Protein AF-A0A2S2QJT1-F1 (afdb_monomer_lite)

Sequence (109 aa):
MLERIIKNRCSIINVIAARTITSTQIAQKLEISEQQWLEIEILDTLLKPFKVITTLLCGEKHSPTSMVGPLLKIILGNYLKLQDCDDQSITHFEQLFLILKNVINLSEI

Structure (mmCIF, N/CA/C/O backbone):
data_AF-A0A2S2QJT1-F1
#
_entry.id   AF-A0A2S2QJT1-F1
#
loop_
_atom_site.group_PDB
_atom_site.id
_atom_site.type_symbol
_atom_site.label_atom_id
_atom_site.label_alt_id
_atom_site.label_comp_id
_atom_site.label_asym_id
_atom_site.label_entity_id
_atom_site.label_seq_id
_atom_site.pdbx_PDB_ins_code
_atom_site.Cartn_x
_atom_site.Cartn_y
_atom_site.Cartn_z
_atom_site.occupancy
_atom_site.B_iso_or_equiv
_atom_site.auth_seq_id
_atom_site.auth_comp_id
_atom_site.auth_asym_id
_atom_site.auth_atom_id
_atom_site.pdbx_PDB_model_num
ATOM 1 N N . MET A 1 1 ? 3.634 0.927 4.975 1.00 87.75 1 MET A N 1
ATOM 2 C CA . MET A 1 1 ? 4.530 0.402 3.916 1.00 87.75 1 MET A CA 1
ATOM 3 C C . MET A 1 1 ? 4.063 0.876 2.548 1.00 87.75 1 MET A C 1
ATOM 5 O O . MET A 1 1 ? 4.866 1.489 1.861 1.00 87.75 1 MET A O 1
ATOM 9 N N . LEU A 1 2 ? 2.782 0.688 2.206 1.00 91.12 2 LEU A N 1
ATOM 10 C CA . LEU A 1 2 ? 2.161 1.184 0.966 1.00 91.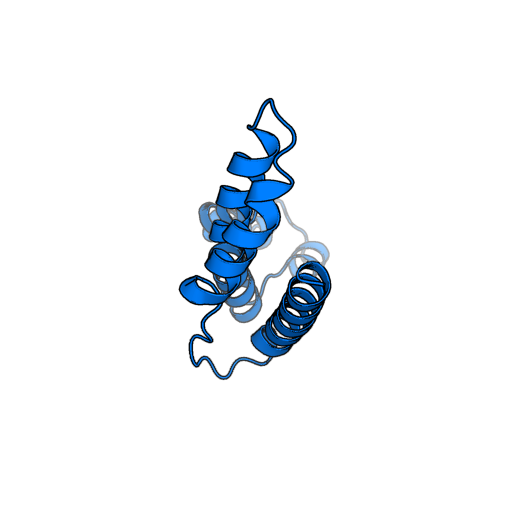12 2 LEU A CA 1
ATOM 11 C C . LEU A 1 2 ? 2.372 2.692 0.753 1.00 91.12 2 LEU A C 1
ATOM 13 O O . LEU A 1 2 ? 2.928 3.066 -0.272 1.00 91.12 2 LEU A O 1
ATOM 17 N N . GLU A 1 3 ? 2.130 3.524 1.776 1.00 92.50 3 GLU A N 1
ATOM 18 C CA . GLU A 1 3 ? 2.487 4.960 1.774 1.00 92.50 3 GLU A CA 1
ATOM 19 C C . GLU A 1 3 ? 3.916 5.242 1.250 1.00 92.50 3 GLU A C 1
ATOM 21 O O . GLU A 1 3 ? 4.146 6.192 0.504 1.00 92.50 3 GLU A O 1
ATOM 26 N N . ARG A 1 4 ? 4.906 4.410 1.620 1.00 94.69 4 ARG A N 1
ATOM 27 C CA . ARG A 1 4 ? 6.298 4.563 1.160 1.00 94.69 4 ARG A CA 1
ATOM 28 C C . ARG A 1 4 ? 6.489 4.095 -0.278 1.00 94.69 4 ARG A C 1
ATOM 30 O O . ARG A 1 4 ? 7.320 4.677 -0.967 1.00 94.69 4 ARG A O 1
ATOM 37 N N . ILE A 1 5 ? 5.775 3.060 -0.707 1.00 94.19 5 ILE A N 1
ATOM 38 C CA . ILE A 1 5 ? 5.815 2.562 -2.086 1.00 94.19 5 ILE A CA 1
ATOM 39 C C . ILE A 1 5 ? 5.250 3.635 -3.023 1.00 94.19 5 ILE A C 1
ATOM 41 O O . ILE A 1 5 ? 5.938 4.035 -3.957 1.00 94.19 5 ILE A O 1
ATOM 45 N N . ILE A 1 6 ? 4.085 4.200 -2.691 1.00 94.38 6 ILE A N 1
ATOM 46 C CA . ILE A 1 6 ? 3.452 5.302 -3.434 1.00 94.38 6 ILE A CA 1
ATOM 47 C C . ILE A 1 6 ? 4.384 6.520 -3.482 1.00 94.38 6 ILE A C 1
ATOM 49 O O . ILE A 1 6 ? 4.699 7.028 -4.557 1.00 94.38 6 ILE A O 1
ATOM 53 N N . LYS A 1 7 ? 4.921 6.945 -2.327 1.00 96.38 7 LYS A N 1
ATOM 54 C CA . LYS A 1 7 ? 5.840 8.095 -2.244 1.00 96.38 7 LYS A CA 1
ATOM 55 C C . LYS A 1 7 ? 7.093 7.937 -3.114 1.00 96.38 7 LYS A C 1
ATOM 57 O O . LYS A 1 7 ? 7.638 8.934 -3.577 1.00 96.38 7 LYS A O 1
ATOM 62 N N . ASN A 1 8 ? 7.569 6.709 -3.310 1.00 96.44 8 ASN A N 1
ATOM 63 C CA . ASN A 1 8 ? 8.776 6.419 -4.084 1.00 96.44 8 ASN A CA 1
ATOM 64 C C . ASN A 1 8 ? 8.477 5.871 -5.486 1.00 96.44 8 ASN A C 1
ATOM 66 O O . ASN A 1 8 ? 9.398 5.356 -6.118 1.00 96.44 8 ASN A O 1
ATOM 70 N N . ARG A 1 9 ? 7.242 5.991 -5.995 1.00 94.88 9 ARG A N 1
ATOM 71 C CA . ARG A 1 9 ? 6.823 5.437 -7.295 1.00 94.88 9 ARG A CA 1
ATOM 72 C C . ARG A 1 9 ? 7.804 5.755 -8.425 1.00 94.88 9 ARG A C 1
ATOM 74 O O . ARG A 1 9 ? 8.318 4.838 -9.059 1.00 94.88 9 ARG A O 1
ATOM 81 N N . CYS A 1 10 ? 8.152 7.029 -8.618 1.00 94.44 10 CYS A N 1
ATOM 82 C CA . CYS A 1 10 ? 9.102 7.438 -9.659 1.00 94.44 10 CYS A CA 1
ATOM 83 C C . CYS A 1 10 ? 10.493 6.824 -9.457 1.00 94.44 10 CYS A C 1
ATOM 85 O O . CYS A 1 10 ? 11.107 6.347 -10.406 1.00 94.44 10 CYS A O 1
ATOM 87 N N . SER A 1 11 ? 10.988 6.798 -8.218 1.00 95.00 11 SER A N 1
ATOM 88 C CA . SER A 1 11 ? 12.287 6.201 -7.893 1.00 95.00 11 SER A CA 1
ATOM 89 C C . SER A 1 11 ? 12.307 4.699 -8.180 1.00 95.00 11 SER A C 1
ATOM 91 O O . SER A 1 11 ? 13.287 4.194 -8.720 1.00 95.00 11 SER A O 1
ATOM 93 N N . ILE A 1 12 ? 11.218 3.993 -7.863 1.00 94.38 12 ILE A N 1
ATOM 94 C CA . ILE A 1 12 ? 11.057 2.559 -8.130 1.00 94.38 12 ILE A CA 1
ATOM 95 C C . ILE A 1 12 ? 11.062 2.303 -9.641 1.00 94.38 12 ILE A C 1
ATOM 97 O O . ILE A 1 12 ? 11.855 1.489 -10.111 1.00 94.38 12 ILE A O 1
ATOM 101 N N . ILE A 1 13 ? 10.256 3.045 -10.406 1.00 94.31 13 ILE A N 1
ATOM 102 C CA . ILE A 1 13 ? 10.196 2.932 -11.873 1.00 94.31 13 ILE A CA 1
ATOM 103 C C . ILE A 1 13 ? 11.575 3.201 -12.493 1.00 94.31 13 ILE A C 1
ATOM 105 O O . ILE A 1 13 ? 12.039 2.427 -13.329 1.00 94.31 13 ILE A O 1
ATOM 109 N N . ASN A 1 14 ? 12.270 4.245 -12.036 1.00 94.12 14 ASN A N 1
ATOM 110 C CA . ASN A 1 14 ? 13.595 4.602 -12.542 1.00 94.12 14 ASN A CA 1
ATOM 111 C C . ASN A 1 14 ? 14.637 3.509 -12.277 1.00 94.12 14 ASN A C 1
ATOM 113 O O . ASN A 1 14 ? 15.431 3.198 -13.162 1.00 94.12 14 ASN A O 1
ATOM 117 N N . VAL A 1 15 ? 14.632 2.900 -11.087 1.00 94.38 15 VAL A N 1
ATOM 118 C CA . VAL A 1 15 ? 15.550 1.795 -10.761 1.00 94.38 15 VAL A CA 1
ATOM 119 C C . VAL A 1 15 ? 15.234 0.554 -11.596 1.00 94.38 15 VAL A C 1
ATOM 121 O O . VAL A 1 15 ? 16.158 -0.088 -12.094 1.00 94.38 15 VAL A O 1
ATOM 124 N N . ILE A 1 16 ? 13.954 0.235 -11.805 1.00 93.94 16 ILE A N 1
ATOM 125 C CA . ILE A 1 16 ? 13.529 -0.898 -12.644 1.00 93.94 16 ILE A CA 1
ATOM 126 C C . ILE A 1 16 ? 13.940 -0.683 -14.111 1.00 93.94 16 ILE A C 1
ATOM 128 O O . ILE A 1 16 ? 14.395 -1.620 -14.773 1.00 93.94 16 ILE A O 1
ATOM 132 N N . ALA A 1 17 ? 13.837 0.551 -14.610 1.00 91.88 17 ALA A N 1
ATOM 133 C CA . ALA A 1 17 ? 14.223 0.917 -15.971 1.00 91.88 17 ALA A CA 1
ATOM 134 C C . ALA A 1 17 ? 15.750 0.999 -16.175 1.00 91.88 17 ALA A C 1
ATOM 136 O O . ALA A 1 17 ? 16.241 0.797 -17.290 1.00 91.88 17 ALA A O 1
ATOM 137 N N . ALA A 1 18 ? 16.517 1.278 -15.117 1.00 93.62 18 ALA A N 1
ATOM 138 C CA . ALA A 1 18 ? 17.965 1.448 -15.185 1.00 93.62 18 ALA A CA 1
ATOM 139 C C . ALA A 1 18 ? 18.690 0.122 -15.474 1.00 93.62 18 ALA A C 1
ATOM 141 O O . ALA A 1 18 ? 18.956 -0.675 -14.576 1.00 93.62 18 ALA A O 1
ATOM 142 N N . ARG A 1 19 ? 19.100 -0.085 -16.733 1.00 90.81 19 ARG A N 1
ATOM 143 C CA . ARG A 1 19 ? 19.807 -1.303 -17.185 1.00 90.81 19 ARG A CA 1
ATOM 144 C C . ARG A 1 19 ? 21.199 -1.506 -16.587 1.00 90.81 19 ARG A C 1
ATOM 146 O O . ARG A 1 19 ? 21.728 -2.609 -16.653 1.00 90.81 19 ARG A O 1
ATOM 153 N N . THR A 1 20 ? 21.780 -0.471 -15.989 1.00 91.38 20 THR A N 1
ATOM 154 C CA . THR A 1 20 ? 23.049 -0.553 -15.252 1.00 91.38 20 THR A CA 1
ATOM 155 C C . THR A 1 20 ? 22.899 -1.219 -13.883 1.00 91.38 20 THR A C 1
ATOM 157 O O . THR A 1 20 ? 23.890 -1.680 -13.327 1.00 91.38 20 THR A O 1
ATOM 160 N N . ILE A 1 21 ? 21.676 -1.267 -13.342 1.00 88.44 21 ILE A N 1
ATOM 161 C CA . ILE A 1 21 ? 21.369 -1.754 -11.989 1.00 88.44 21 ILE A CA 1
ATOM 162 C C . ILE A 1 21 ? 20.427 -2.965 -12.055 1.00 88.44 21 ILE A C 1
ATOM 164 O O . ILE A 1 21 ? 20.611 -3.936 -11.323 1.00 88.44 21 ILE A O 1
ATOM 168 N N . THR A 1 22 ? 19.451 -2.938 -12.965 1.00 92.00 22 THR A N 1
ATOM 169 C CA . THR A 1 22 ? 18.387 -3.940 -13.072 1.00 92.00 22 THR A CA 1
ATOM 170 C C . THR A 1 22 ? 18.440 -4.642 -14.427 1.00 92.00 22 THR A C 1
ATOM 172 O O . THR A 1 22 ? 18.218 -4.040 -15.483 1.00 92.00 22 THR A O 1
ATOM 175 N N . SER A 1 23 ? 18.706 -5.952 -14.407 1.00 93.81 23 SER A N 1
ATOM 176 C CA . SER A 1 23 ? 18.689 -6.775 -15.620 1.00 93.81 23 SER A CA 1
ATOM 177 C C . SER A 1 23 ? 17.277 -6.869 -16.205 1.00 93.81 23 SER A C 1
ATOM 179 O O . SER A 1 23 ? 16.282 -6.745 -15.493 1.00 93.81 23 SER A O 1
ATOM 181 N N . THR A 1 24 ? 17.164 -7.138 -17.506 1.00 91.31 24 THR A N 1
ATOM 182 C CA . THR A 1 24 ? 15.861 -7.240 -18.186 1.00 91.31 24 THR A CA 1
ATOM 183 C C . THR A 1 24 ? 14.943 -8.288 -17.561 1.00 91.31 24 THR A C 1
ATOM 185 O O . THR A 1 24 ? 13.759 -8.026 -17.376 1.00 91.31 24 THR A O 1
ATOM 188 N N . GLN A 1 25 ? 15.497 -9.434 -17.161 1.00 92.62 25 GLN A N 1
ATOM 189 C CA . GLN A 1 25 ? 14.744 -10.506 -16.504 1.00 92.62 25 GLN A CA 1
ATOM 190 C C . GLN A 1 25 ? 14.207 -10.085 -15.130 1.00 92.62 25 GLN A C 1
ATOM 192 O O . GLN A 1 25 ? 13.108 -10.479 -14.751 1.00 92.62 25 GLN A O 1
ATOM 197 N N . ILE A 1 26 ? 14.979 -9.300 -14.371 1.00 91.81 26 ILE A N 1
ATOM 198 C CA . ILE A 1 26 ? 14.555 -8.795 -13.060 1.00 91.81 26 ILE A CA 1
ATOM 199 C C . ILE A 1 26 ? 13.521 -7.683 -13.240 1.00 91.81 26 ILE A C 1
ATOM 201 O O . ILE A 1 26 ? 12.510 -7.684 -12.547 1.00 91.81 26 ILE A O 1
ATOM 205 N N . ALA A 1 27 ? 13.727 -6.785 -14.206 1.00 91.94 27 ALA A N 1
ATOM 206 C CA . ALA A 1 27 ? 12.799 -5.697 -14.490 1.00 91.94 27 ALA A CA 1
ATOM 207 C C . ALA A 1 27 ? 11.399 -6.219 -14.841 1.00 91.94 27 ALA A C 1
ATOM 209 O O . ALA A 1 27 ? 10.429 -5.753 -14.264 1.00 91.94 27 ALA A O 1
ATOM 210 N N . GLN A 1 28 ? 11.306 -7.243 -15.697 1.00 92.00 28 GLN A N 1
ATOM 211 C CA . GLN A 1 28 ? 10.030 -7.877 -16.060 1.00 92.00 28 GLN A CA 1
ATOM 212 C C . GLN A 1 28 ? 9.307 -8.509 -14.862 1.00 92.00 28 GLN A C 1
ATOM 214 O O . GLN A 1 28 ? 8.085 -8.538 -14.821 1.00 92.00 28 GLN A O 1
ATOM 219 N N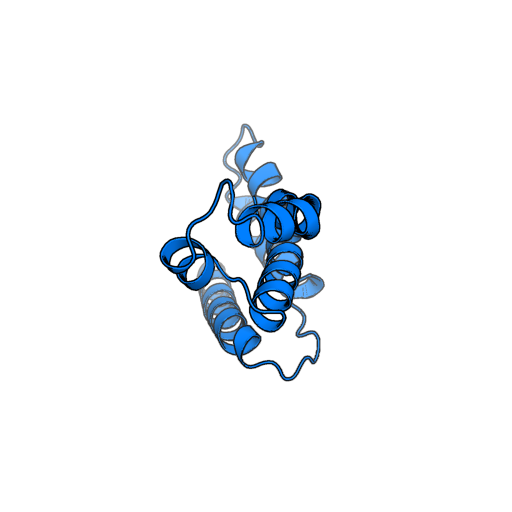 . LYS A 1 29 ? 10.050 -9.026 -13.874 1.00 92.12 29 LYS A N 1
ATOM 220 C CA . LYS A 1 29 ? 9.464 -9.619 -12.659 1.00 92.12 29 LYS A CA 1
ATOM 221 C C . LYS A 1 29 ? 9.005 -8.583 -11.636 1.00 92.12 29 LYS A C 1
ATOM 223 O O . LYS A 1 29 ? 8.178 -8.906 -10.791 1.00 92.12 29 LYS A O 1
ATOM 228 N N . LEU A 1 30 ? 9.599 -7.392 -11.659 1.00 91.50 30 LEU A N 1
ATOM 229 C CA . LEU A 1 30 ? 9.328 -6.312 -10.709 1.00 91.50 30 LEU A CA 1
ATOM 230 C C . LEU A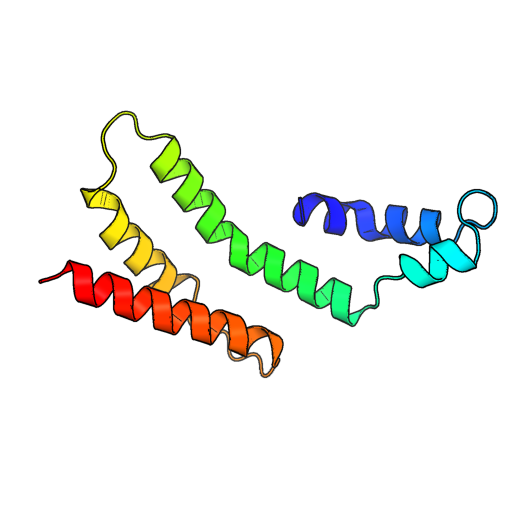 1 30 ? 8.427 -5.223 -11.292 1.00 91.50 30 LEU A C 1
ATOM 232 O O . LEU A 1 30 ? 8.114 -4.266 -10.591 1.00 91.50 30 LEU A O 1
ATOM 236 N N . GLU A 1 31 ? 8.053 -5.339 -12.563 1.00 90.25 31 GLU A N 1
ATOM 237 C CA . GLU A 1 31 ? 7.207 -4.371 -13.239 1.00 90.25 31 GLU A CA 1
ATOM 238 C C . GLU A 1 31 ? 5.840 -4.304 -12.554 1.00 90.25 31 GLU A C 1
ATOM 240 O O . GLU A 1 31 ? 5.146 -5.307 -12.398 1.00 90.25 31 GLU A O 1
ATOM 245 N N . ILE A 1 32 ? 5.482 -3.098 -12.118 1.00 92.31 32 ILE A N 1
ATOM 246 C CA . ILE A 1 32 ? 4.184 -2.794 -11.526 1.00 92.31 32 ILE A CA 1
ATOM 247 C C . ILE A 1 32 ? 3.406 -2.031 -12.589 1.00 92.31 32 ILE A C 1
ATOM 249 O O . ILE A 1 32 ? 3.794 -0.923 -12.968 1.00 92.31 32 ILE A O 1
ATOM 253 N N . SER A 1 33 ? 2.330 -2.641 -13.076 1.00 92.12 33 SER A N 1
ATOM 254 C CA . SER A 1 33 ? 1.422 -2.023 -14.040 1.00 92.12 33 SER A CA 1
ATOM 255 C C . SER A 1 33 ? 0.670 -0.839 -13.428 1.00 92.12 33 SER A C 1
ATOM 257 O O . SER A 1 33 ? 0.509 -0.743 -12.212 1.00 92.12 33 SER A O 1
ATOM 259 N N . GLU A 1 34 ? 0.154 0.052 -14.273 1.00 89.12 34 GLU A N 1
ATOM 260 C CA . GLU A 1 34 ? -0.680 1.180 -13.833 1.00 89.12 34 GLU A CA 1
ATOM 261 C C . GLU A 1 34 ? -1.893 0.729 -13.009 1.00 89.12 34 GLU A C 1
ATOM 263 O O . GLU A 1 34 ? -2.209 1.341 -11.992 1.00 89.12 34 GLU A O 1
ATOM 268 N N . GLN A 1 35 ? -2.517 -0.391 -13.380 1.00 87.31 35 GLN A N 1
ATOM 269 C CA . GLN A 1 35 ? -3.635 -0.949 -12.622 1.00 87.31 35 GLN A CA 1
ATOM 270 C C . GLN A 1 35 ? -3.210 -1.415 -11.224 1.00 87.31 35 GLN A C 1
ATOM 272 O O . GLN A 1 35 ? -3.874 -1.100 -10.243 1.00 87.31 35 GLN A O 1
ATOM 277 N N . GLN A 1 36 ? -2.055 -2.070 -11.100 1.00 88.50 36 GLN A N 1
ATOM 278 C CA . GLN A 1 36 ? -1.518 -2.453 -9.790 1.00 88.50 36 GLN A CA 1
ATOM 279 C C . GLN A 1 36 ? -1.131 -1.233 -8.938 1.00 88.50 36 GLN A C 1
ATOM 281 O O . GLN A 1 36 ? -1.256 -1.273 -7.715 1.00 88.50 36 GLN A O 1
ATOM 286 N N . TRP A 1 37 ? -0.686 -0.129 -9.550 1.00 92.56 37 TRP A N 1
ATOM 287 C CA . TRP A 1 37 ? -0.469 1.129 -8.825 1.00 92.56 37 TRP A CA 1
ATOM 288 C C . TRP A 1 37 ? -1.772 1.699 -8.259 1.00 92.56 37 TRP A C 1
ATOM 290 O O . TRP A 1 37 ? -1.791 2.100 -7.095 1.00 92.56 37 TRP A O 1
ATOM 300 N N . LEU A 1 38 ? -2.852 1.683 -9.043 1.00 87.62 38 LEU A N 1
ATOM 301 C CA . LEU A 1 38 ? -4.179 2.100 -8.582 1.00 87.62 38 LEU A CA 1
ATOM 302 C C . LEU A 1 38 ? -4.675 1.216 -7.430 1.00 87.62 38 LEU A C 1
ATOM 304 O O . LEU A 1 38 ? -5.129 1.732 -6.411 1.00 87.62 38 LEU A O 1
ATOM 308 N N . GLU A 1 39 ? -4.507 -0.103 -7.528 1.00 84.88 39 GLU A N 1
ATOM 309 C CA . GLU A 1 39 ? -4.849 -1.035 -6.445 1.00 84.88 39 GLU A CA 1
ATOM 310 C C . GLU A 1 39 ? -4.078 -0.732 -5.149 1.00 84.88 39 GLU A C 1
ATOM 312 O O . GLU A 1 39 ? -4.655 -0.756 -4.059 1.00 84.88 39 GLU A O 1
ATOM 317 N N . ILE A 1 40 ? -2.786 -0.394 -5.248 1.00 89.19 40 ILE A N 1
ATOM 318 C CA . ILE A 1 40 ? -1.963 0.010 -4.097 1.00 89.19 40 ILE A CA 1
ATOM 319 C C . ILE A 1 40 ? -2.500 1.300 -3.451 1.00 89.19 40 ILE A C 1
ATOM 321 O O . ILE A 1 40 ? -2.515 1.401 -2.221 1.00 89.19 40 ILE A O 1
ATOM 325 N N . GLU A 1 41 ? -2.940 2.277 -4.247 1.00 88.44 41 GLU A N 1
ATOM 326 C CA . GLU A 1 41 ? -3.506 3.547 -3.764 1.00 88.44 41 GLU A CA 1
ATOM 327 C C . GLU A 1 41 ? -4.878 3.362 -3.097 1.00 88.44 41 GLU A C 1
ATOM 329 O O . GLU A 1 41 ? -5.143 3.932 -2.027 1.00 88.44 41 GLU A O 1
ATOM 334 N N . ILE A 1 42 ? -5.727 2.509 -3.675 1.00 84.19 42 ILE A N 1
ATOM 335 C CA . ILE A 1 42 ? -7.007 2.106 -3.080 1.00 84.19 42 ILE A CA 1
ATOM 336 C C . ILE A 1 42 ? -6.751 1.419 -1.736 1.00 84.19 42 ILE A C 1
ATOM 338 O O . ILE A 1 42 ? -7.340 1.797 -0.719 1.00 84.19 42 ILE A O 1
ATOM 342 N N . LEU A 1 43 ? -5.818 0.465 -1.696 1.00 84.12 43 LEU A N 1
ATOM 343 C CA . LEU A 1 43 ? -5.485 -0.270 -0.479 1.00 84.12 43 LEU A CA 1
ATOM 344 C C . LEU A 1 43 ? -4.913 0.645 0.616 1.00 84.12 43 LEU A C 1
ATOM 346 O O . LEU A 1 43 ? -5.267 0.499 1.786 1.00 84.12 43 LEU A O 1
ATOM 350 N N . ASP A 1 44 ? -4.069 1.619 0.263 1.00 86.75 44 ASP A N 1
ATOM 351 C CA . ASP A 1 44 ? -3.565 2.619 1.215 1.00 86.75 44 ASP A CA 1
ATOM 352 C C . ASP A 1 44 ? -4.706 3.425 1.854 1.00 86.75 44 ASP A C 1
ATOM 354 O O . ASP A 1 44 ? -4.710 3.671 3.063 1.00 86.75 44 ASP A O 1
ATOM 358 N N . THR A 1 45 ? -5.704 3.794 1.052 1.00 82.50 45 THR A N 1
ATOM 359 C CA . THR A 1 45 ? -6.879 4.539 1.513 1.00 82.50 45 THR A CA 1
ATOM 360 C C . THR A 1 45 ? -7.753 3.693 2.433 1.00 82.50 45 THR A C 1
ATOM 362 O O . THR A 1 45 ? -8.092 4.138 3.532 1.00 82.50 45 THR A O 1
ATOM 365 N N . LEU A 1 46 ? -8.043 2.451 2.039 1.00 79.25 46 LEU A N 1
ATOM 366 C CA . LEU A 1 46 ? -8.860 1.521 2.821 1.00 79.25 46 LEU A CA 1
ATOM 367 C C . LEU A 1 46 ? -8.223 1.150 4.164 1.00 79.25 46 LEU A C 1
ATOM 369 O O . LEU A 1 46 ? -8.937 0.951 5.145 1.00 79.25 46 LEU A O 1
ATOM 373 N N . LEU A 1 47 ? -6.893 1.065 4.242 1.00 83.25 47 LEU A N 1
ATOM 374 C CA . LEU A 1 47 ? -6.194 0.637 5.4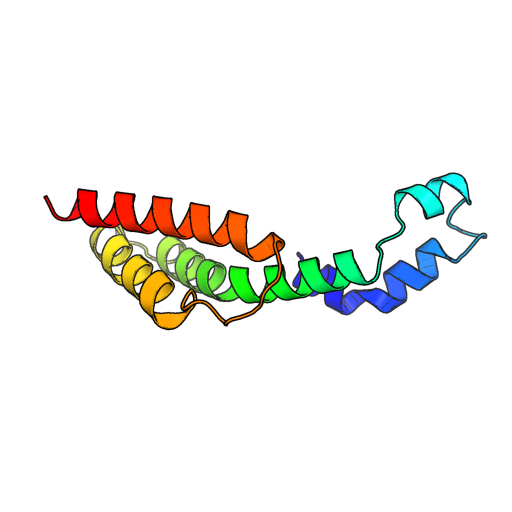59 1.00 83.25 47 LEU A CA 1
ATOM 375 C C . LEU A 1 47 ? -5.963 1.761 6.484 1.00 83.25 47 LEU A C 1
ATOM 377 O O . LEU A 1 47 ? -5.722 1.470 7.661 1.00 83.25 47 LEU A O 1
ATOM 381 N N . LYS A 1 48 ? -6.053 3.040 6.096 1.00 83.06 48 LYS A N 1
ATOM 382 C CA . LYS A 1 48 ? -5.853 4.183 7.015 1.00 83.06 48 LYS A CA 1
ATOM 383 C C . LYS A 1 48 ? -6.760 4.153 8.259 1.00 83.06 48 LYS A C 1
ATOM 385 O O . LYS A 1 48 ? -6.227 4.295 9.362 1.00 83.06 48 LYS A O 1
ATOM 390 N N . PRO A 1 49 ? -8.081 3.927 8.149 1.00 79.50 49 PRO A N 1
ATOM 391 C CA . PRO A 1 49 ? -8.977 3.850 9.306 1.00 79.50 49 PRO A CA 1
ATOM 392 C C . PRO A 1 49 ? -8.605 2.712 10.266 1.00 79.50 49 PRO A C 1
ATOM 394 O O . PRO A 1 49 ? -8.590 2.893 11.484 1.00 79.50 49 PRO A O 1
ATOM 397 N N . PHE A 1 50 ? -8.216 1.555 9.723 1.00 81.31 50 PHE A N 1
ATOM 398 C CA . PHE A 1 50 ? -7.773 0.410 10.522 1.00 81.31 50 PHE A CA 1
ATOM 399 C C . PHE A 1 50 ? -6.476 0.701 11.281 1.00 81.31 50 PHE A C 1
ATOM 401 O O . PHE A 1 50 ? -6.346 0.313 12.442 1.00 81.31 50 PHE A O 1
ATOM 408 N N . LYS A 1 51 ? -5.531 1.428 10.671 1.00 83.88 51 LYS A N 1
ATOM 409 C CA . LYS A 1 51 ? -4.289 1.868 11.330 1.00 83.88 51 LYS A CA 1
ATOM 410 C C . LYS A 1 51 ? -4.576 2.767 12.535 1.00 83.88 51 LYS A C 1
ATOM 412 O O . LYS A 1 51 ? -3.962 2.578 13.585 1.00 83.88 51 LYS A O 1
ATOM 417 N N . VAL A 1 52 ? -5.514 3.709 12.405 1.00 82.88 52 VAL A N 1
ATOM 418 C CA . VAL A 1 52 ? -5.932 4.598 13.506 1.00 82.88 52 VAL A CA 1
ATOM 419 C C . VAL A 1 52 ? -6.500 3.784 14.666 1.00 82.88 52 VAL A C 1
ATOM 421 O O . VAL A 1 52 ? -6.070 3.949 15.805 1.00 82.88 52 VAL A O 1
ATOM 424 N N . ILE A 1 53 ? -7.409 2.855 14.378 1.00 77.94 53 ILE A N 1
ATOM 425 C CA . ILE A 1 53 ? -8.080 2.066 15.417 1.00 77.94 53 ILE A CA 1
ATOM 426 C C . ILE A 1 53 ? -7.146 1.058 16.065 1.00 77.94 53 ILE A C 1
ATOM 428 O O . ILE A 1 53 ? -7.157 0.926 17.282 1.00 77.94 53 ILE A O 1
ATOM 432 N N . THR A 1 54 ? -6.281 0.408 15.291 1.00 81.19 54 THR A N 1
ATOM 433 C CA . THR A 1 54 ? -5.256 -0.484 15.849 1.00 81.19 54 THR A CA 1
ATOM 434 C C . THR A 1 54 ? -4.320 0.292 16.771 1.00 81.19 54 THR A C 1
ATOM 436 O O . THR A 1 54 ? -3.996 -0.176 17.853 1.00 81.19 54 THR A O 1
ATOM 439 N N . THR A 1 55 ? -3.934 1.514 16.392 1.00 83.94 55 THR A N 1
ATOM 440 C CA . THR A 1 55 ? -3.085 2.372 17.234 1.00 83.94 55 THR A CA 1
ATOM 441 C C . THR A 1 55 ? -3.799 2.775 18.526 1.00 83.94 55 THR A C 1
ATOM 443 O O . THR A 1 55 ? -3.182 2.759 19.587 1.00 83.94 55 THR A O 1
ATOM 446 N N . LEU A 1 56 ? -5.096 3.093 18.455 1.00 81.19 56 LEU A N 1
ATOM 447 C CA . LEU A 1 56 ? -5.918 3.402 19.626 1.00 81.19 56 LEU A CA 1
ATOM 448 C C . LEU A 1 56 ? -6.050 2.188 20.561 1.00 81.19 56 LEU A C 1
ATOM 450 O O . LEU A 1 56 ? -5.792 2.306 21.754 1.00 81.19 56 LEU A O 1
ATOM 454 N N . LEU A 1 57 ? -6.399 1.018 20.016 1.00 77.75 57 LEU A N 1
ATOM 455 C CA . LEU A 1 57 ? -6.577 -0.223 20.776 1.00 77.75 57 LEU A CA 1
ATOM 456 C C . LEU A 1 57 ? -5.265 -0.712 21.403 1.00 77.75 57 LEU A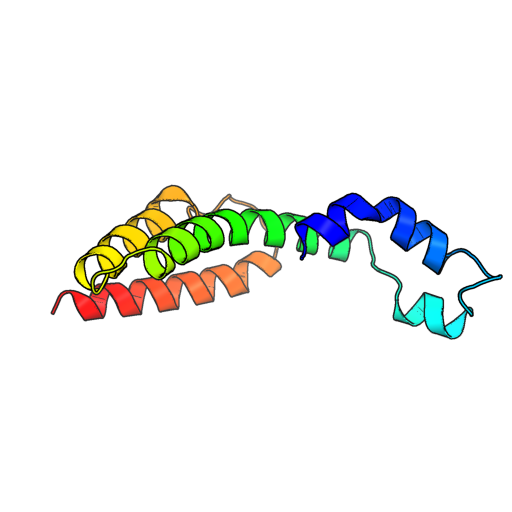 C 1
ATOM 458 O O . LEU A 1 57 ? -5.254 -1.119 22.559 1.00 77.75 57 LEU A O 1
ATOM 462 N N . CYS A 1 58 ? -4.157 -0.674 20.659 1.00 80.25 58 CYS A N 1
ATOM 463 C CA . CYS A 1 58 ? -2.849 -1.114 21.148 1.00 80.25 58 CYS A CA 1
ATOM 464 C C . CYS A 1 58 ? -2.164 -0.084 22.060 1.00 80.25 58 CYS A C 1
ATOM 466 O O . CYS A 1 58 ? -1.223 -0.439 22.766 1.00 80.25 58 CYS A O 1
ATOM 468 N N . GLY A 1 59 ? -2.591 1.181 22.023 1.00 79.12 59 GLY A N 1
ATOM 469 C CA . GLY A 1 59 ? -2.101 2.236 22.911 1.00 79.12 59 GLY A CA 1
ATOM 470 C C . GLY A 1 59 ? -2.792 2.264 24.275 1.00 79.12 59 GLY A C 1
ATOM 471 O O . GLY A 1 59 ? -2.286 2.915 25.192 1.00 79.12 59 GLY A O 1
ATOM 472 N N . GLU A 1 60 ? -3.923 1.569 24.420 1.00 75.44 60 GLU A N 1
ATOM 473 C CA . GLU A 1 60 ? -4.658 1.509 25.677 1.00 75.44 60 GLU A CA 1
ATOM 474 C C . GLU A 1 60 ? -3.957 0.625 26.715 1.00 75.44 60 GLU A C 1
ATOM 476 O O . GLU A 1 60 ? -3.512 -0.490 26.436 1.00 75.44 60 GLU A O 1
ATOM 481 N N . LYS A 1 61 ? -3.856 1.140 27.944 1.00 69.75 61 LYS A N 1
ATOM 482 C CA . LYS A 1 61 ? -3.211 0.443 29.072 1.00 69.75 61 LYS A CA 1
ATOM 483 C C . LYS A 1 61 ? -4.170 -0.507 29.781 1.00 69.75 61 LYS A C 1
ATOM 485 O O . LYS A 1 61 ? -3.732 -1.362 30.553 1.00 69.75 61 LYS A O 1
ATOM 490 N N . HIS A 1 62 ? -5.466 -0.351 29.533 1.00 65.25 62 HIS A N 1
ATOM 491 C CA . HIS A 1 62 ? -6.517 -1.219 30.043 1.00 65.25 62 HIS A CA 1
ATOM 492 C C . HIS A 1 62 ? -7.127 -2.033 28.903 1.00 65.25 62 HIS A C 1
ATOM 494 O O . HIS A 1 62 ? -7.042 -1.649 27.743 1.00 65.25 62 HIS A O 1
ATOM 500 N N . SER A 1 63 ? -7.722 -3.185 29.232 1.00 64.44 63 SER A N 1
ATOM 501 C CA . SER A 1 63 ? -8.322 -4.075 28.236 1.00 64.44 63 SER A CA 1
ATOM 502 C C . SER A 1 63 ? -9.354 -3.308 27.397 1.00 64.44 63 SER A C 1
ATOM 504 O O . SER A 1 63 ? -10.398 -2.927 27.932 1.00 64.44 63 SER A O 1
ATOM 506 N N . PRO A 1 64 ? -9.121 -3.100 26.089 1.00 66.19 64 PRO A N 1
ATOM 507 C CA . PRO A 1 64 ? -9.985 -2.265 25.265 1.00 66.19 64 PRO A CA 1
ATOM 508 C C . PRO A 1 64 ? -11.248 -3.013 24.813 1.00 66.19 64 PRO A C 1
ATOM 510 O O . PRO A 1 64 ? -11.927 -2.576 23.889 1.00 66.19 64 PRO A O 1
ATOM 513 N N . THR A 1 65 ? -11.575 -4.151 25.438 1.00 69.12 65 THR A N 1
ATOM 514 C CA . THR A 1 65 ? -12.642 -5.073 25.016 1.00 69.12 65 THR A CA 1
ATOM 515 C C . THR A 1 65 ? -13.997 -4.373 24.874 1.00 69.12 65 THR A C 1
ATOM 517 O O . THR A 1 65 ? -14.724 -4.643 23.923 1.00 69.12 65 THR A O 1
ATOM 520 N N . SER A 1 66 ? -14.307 -3.402 25.741 1.00 73.88 66 SER A N 1
ATOM 521 C CA . SER A 1 66 ? -15.532 -2.592 25.650 1.00 73.88 66 SER A CA 1
ATOM 522 C C . SER A 1 66 ? -15.531 -1.577 24.496 1.00 73.88 66 SER A C 1
ATOM 524 O O . SER A 1 66 ? -16.596 -1.146 24.062 1.00 73.88 66 SER A O 1
ATOM 526 N N . MET A 1 67 ? -14.358 -1.203 23.973 1.00 72.94 67 MET A N 1
ATOM 527 C CA . MET A 1 67 ? -14.190 -0.256 22.863 1.00 72.94 67 MET A CA 1
ATOM 528 C C . MET A 1 67 ? -14.127 -0.941 21.495 1.00 72.94 67 MET A C 1
ATOM 530 O O . MET A 1 67 ? -14.420 -0.298 20.487 1.00 72.94 67 MET A O 1
ATOM 534 N N . VAL A 1 68 ? -13.788 -2.235 21.439 1.00 75.31 68 VAL A N 1
ATOM 535 C CA . VAL A 1 68 ? -13.674 -2.987 20.176 1.00 75.31 68 VAL A CA 1
ATOM 536 C C . VAL A 1 68 ? -14.986 -2.951 19.385 1.00 75.31 68 VAL A C 1
ATOM 538 O O . VAL A 1 68 ? -14.976 -2.585 18.211 1.00 75.31 68 VAL A O 1
ATOM 541 N N . GLY A 1 69 ? -16.120 -3.259 20.023 1.00 75.00 69 GLY A N 1
ATOM 542 C CA . GLY A 1 69 ? -17.438 -3.258 19.371 1.00 75.00 69 GLY A CA 1
ATOM 543 C C . GLY A 1 69 ? -17.832 -1.893 18.780 1.00 75.00 69 GLY A C 1
ATOM 544 O O . GLY A 1 69 ? -18.092 -1.805 17.576 1.00 75.00 69 GLY A O 1
ATOM 545 N N . PRO A 1 70 ? -17.834 -0.805 19.577 1.00 77.19 70 PRO A N 1
ATOM 546 C CA . PRO A 1 70 ? -18.122 0.545 19.090 1.00 77.19 70 PRO A CA 1
ATOM 547 C C . PRO A 1 70 ? -17.187 1.014 17.969 1.00 77.19 70 PRO A C 1
ATOM 549 O O . PRO A 1 70 ? -17.650 1.593 16.985 1.00 77.19 70 PRO A O 1
ATOM 552 N N . LEU A 1 71 ? -15.882 0.742 18.075 1.00 75.31 71 LEU A N 1
ATOM 553 C CA . LEU A 1 71 ? -14.912 1.145 17.055 1.00 75.31 71 LEU A CA 1
ATOM 554 C C . LEU A 1 71 ? -15.134 0.396 15.741 1.00 75.31 71 LEU A C 1
ATOM 556 O O . LEU A 1 71 ? -15.114 1.019 14.681 1.00 75.31 71 LEU A O 1
ATOM 560 N N . LEU A 1 72 ? -15.427 -0.905 15.792 1.00 74.44 72 LEU A N 1
ATOM 561 C CA . LEU A 1 72 ? -15.775 -1.668 14.595 1.00 74.44 72 LEU A CA 1
ATOM 562 C C . LEU A 1 72 ? -17.060 -1.149 13.931 1.00 74.44 72 LEU A C 1
ATOM 564 O O . LEU A 1 72 ? -17.094 -1.009 12.707 1.00 74.44 72 LEU A O 1
ATOM 568 N N . LYS A 1 73 ? -18.088 -0.784 14.712 1.00 74.06 73 LYS A N 1
ATOM 569 C CA . LYS A 1 73 ? -19.305 -0.142 14.178 1.00 74.06 73 LYS A CA 1
ATOM 570 C C . LYS A 1 73 ? -18.988 1.175 13.456 1.00 74.06 73 LYS A C 1
ATOM 572 O O . LYS A 1 73 ? -19.551 1.431 12.393 1.00 74.06 73 LYS A O 1
ATOM 577 N N . ILE A 1 74 ? -18.055 1.977 13.976 1.00 74.44 74 ILE A N 1
ATOM 578 C CA . ILE A 1 74 ? -17.603 3.224 13.335 1.00 74.44 74 ILE A CA 1
ATOM 579 C C . ILE A 1 74 ? -16.866 2.947 12.014 1.00 74.44 74 ILE A C 1
ATOM 581 O O . ILE A 1 74 ? -17.134 3.636 11.027 1.00 74.44 74 ILE A O 1
ATOM 585 N N . ILE A 1 75 ? -15.984 1.937 11.953 1.00 70.88 75 ILE A N 1
ATOM 586 C CA . ILE A 1 75 ? -15.312 1.545 10.695 1.00 70.88 75 ILE A CA 1
ATOM 587 C C . ILE A 1 75 ? -16.345 1.182 9.635 1.00 70.88 75 I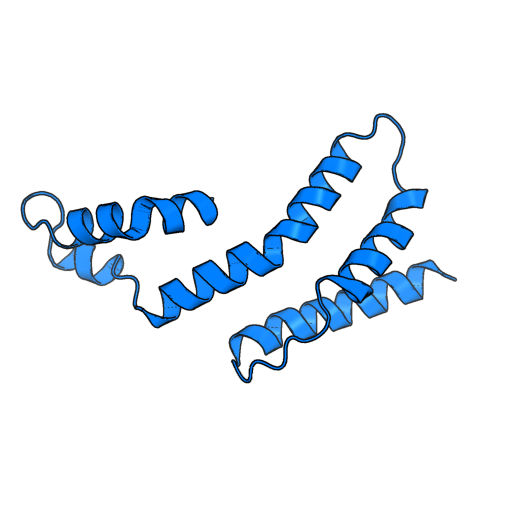LE A C 1
ATOM 589 O O . ILE A 1 75 ? -16.331 1.740 8.536 1.00 70.88 75 ILE A O 1
ATOM 593 N N . LEU A 1 76 ? -17.253 0.270 9.982 1.00 69.00 76 LEU A N 1
ATOM 594 C CA . LEU A 1 76 ? -18.257 -0.245 9.057 1.00 69.00 76 LEU A CA 1
ATOM 595 C C . LEU A 1 76 ? -19.230 0.850 8.598 1.00 69.00 76 LEU A C 1
ATOM 597 O O . LEU A 1 76 ? -19.625 0.869 7.437 1.00 69.00 76 LEU A O 1
ATOM 601 N N . GLY A 1 77 ? -19.610 1.768 9.491 1.00 65.75 77 GLY A N 1
ATOM 602 C CA . GLY A 1 77 ? -20.597 2.809 9.201 1.00 65.75 77 GLY A CA 1
ATOM 603 C C . GLY A 1 77 ? -20.063 4.023 8.436 1.00 65.75 77 GLY A C 1
ATOM 604 O O . GLY A 1 77 ? -20.822 4.631 7.679 1.00 65.75 77 GLY A O 1
ATOM 605 N N . ASN A 1 78 ? -18.790 4.388 8.626 1.00 65.69 78 ASN A N 1
ATOM 606 C CA . ASN A 1 78 ? -18.246 5.652 8.109 1.00 65.69 78 ASN A CA 1
ATOM 607 C C . ASN A 1 78 ? -17.158 5.475 7.054 1.00 65.69 78 ASN A C 1
ATOM 609 O O . ASN A 1 78 ? -17.070 6.290 6.142 1.00 65.69 78 ASN A O 1
ATOM 613 N N . TYR A 1 79 ? -16.326 4.443 7.183 1.00 61.62 79 TYR A N 1
ATOM 614 C CA . TYR A 1 79 ? -15.124 4.291 6.362 1.00 61.62 79 TYR A CA 1
ATOM 615 C C . TYR A 1 79 ? -15.257 3.208 5.292 1.00 61.62 79 TYR A C 1
ATOM 617 O O . TYR A 1 79 ? -14.524 3.231 4.312 1.00 61.62 79 TYR A O 1
ATOM 625 N N . LEU A 1 80 ? -16.199 2.281 5.479 1.00 60.09 80 LEU A N 1
ATOM 626 C CA . LEU A 1 80 ? -16.506 1.200 4.541 1.00 60.09 80 LEU A CA 1
ATOM 627 C C . LEU A 1 80 ? -17.888 1.351 3.898 1.00 60.09 80 LEU A C 1
ATOM 629 O O . LEU A 1 80 ? -18.404 0.393 3.327 1.00 60.09 80 LEU A O 1
ATOM 633 N N . LYS A 1 81 ? -18.507 2.538 3.982 1.00 57.41 81 LYS A N 1
ATOM 634 C CA . LYS A 1 81 ? -19.647 2.841 3.113 1.00 57.41 81 LYS A CA 1
ATOM 635 C C . LYS A 1 81 ? -19.149 2.715 1.684 1.00 57.41 81 LYS A C 1
ATOM 637 O O . LYS A 1 81 ? -18.295 3.502 1.291 1.00 57.41 81 LYS A O 1
ATOM 642 N N . LEU A 1 82 ? -19.663 1.692 1.000 1.00 52.31 82 LEU A N 1
ATOM 643 C CA . LEU A 1 82 ? -19.471 1.400 -0.414 1.00 52.31 82 LEU A CA 1
ATOM 644 C C . LEU A 1 82 ? -19.349 2.715 -1.173 1.00 52.31 82 LEU A C 1
ATOM 646 O O . LEU A 1 82 ? -20.324 3.442 -1.350 1.00 52.31 82 LEU A O 1
ATOM 650 N N . GLN A 1 83 ? -18.117 3.066 -1.513 1.00 48.75 83 GLN A N 1
ATOM 651 C CA . GLN A 1 83 ? -17.891 4.066 -2.527 1.00 48.75 83 GLN A CA 1
ATOM 652 C C . GLN A 1 83 ? -18.228 3.319 -3.810 1.00 48.75 83 GLN A C 1
ATOM 654 O O . GLN A 1 83 ? -17.530 2.355 -4.109 1.00 48.75 83 GLN A O 1
ATOM 659 N N . ASP A 1 84 ? -19.343 3.682 -4.455 1.00 46.53 84 ASP A N 1
ATOM 660 C CA . ASP A 1 84 ? -19.831 3.103 -5.714 1.00 46.53 84 ASP A CA 1
ATOM 661 C C . ASP A 1 84 ? -18.718 3.164 -6.766 1.00 46.53 84 ASP A C 1
ATOM 663 O O . ASP A 1 84 ? -18.574 4.130 -7.515 1.00 46.53 84 ASP A O 1
ATOM 667 N N . CYS A 1 85 ? -17.855 2.165 -6.753 1.00 45.97 85 CYS A N 1
ATOM 668 C CA . CYS A 1 85 ? -16.720 2.046 -7.631 1.00 45.97 85 CYS A CA 1
ATOM 669 C C . CYS A 1 85 ? -16.804 0.608 -8.130 1.00 45.97 85 CYS A C 1
ATOM 671 O O . CYS A 1 85 ? -16.642 -0.333 -7.358 1.00 45.97 85 CYS A O 1
ATOM 673 N N . ASP A 1 86 ? -17.167 0.455 -9.402 1.00 49.69 86 ASP A N 1
ATOM 674 C CA . ASP A 1 86 ? -17.477 -0.806 -10.094 1.00 49.69 86 ASP A CA 1
ATOM 675 C C . ASP A 1 86 ? -16.245 -1.721 -10.288 1.00 49.69 86 ASP A C 1
ATOM 677 O O . ASP A 1 86 ? -16.162 -2.491 -11.247 1.00 49.69 86 ASP A O 1
ATOM 681 N N . ASP A 1 87 ? -15.247 -1.637 -9.408 1.00 54.72 87 ASP A N 1
ATOM 682 C CA . ASP A 1 87 ? -14.000 -2.381 -9.532 1.00 54.72 87 ASP A CA 1
ATOM 683 C C . ASP A 1 87 ? -14.075 -3.705 -8.765 1.00 54.72 87 ASP A C 1
ATOM 685 O O . ASP A 1 87 ? -14.282 -3.743 -7.553 1.00 54.72 87 ASP A O 1
ATOM 689 N N . GLN A 1 88 ? -13.846 -4.818 -9.468 1.00 51.91 88 GLN A N 1
ATOM 690 C CA . GLN A 1 88 ? -13.910 -6.189 -8.930 1.00 51.91 88 GLN A CA 1
ATOM 691 C C . GLN A 1 88 ? -12.975 -6.434 -7.725 1.00 51.91 88 GLN A C 1
ATOM 693 O O . GLN A 1 88 ? -13.169 -7.367 -6.946 1.00 51.91 88 GLN A O 1
ATOM 698 N N . SER A 1 89 ? -11.970 -5.581 -7.524 1.00 52.28 89 SER A N 1
ATOM 699 C CA . SER A 1 89 ? -11.081 -5.596 -6.355 1.00 52.28 89 SER A CA 1
ATOM 700 C C . SER A 1 89 ? -11.809 -5.234 -5.049 1.00 52.28 89 SER A C 1
ATOM 702 O O . SER A 1 89 ? -11.385 -5.640 -3.962 1.00 52.28 89 SER A O 1
ATOM 704 N N . ILE A 1 90 ? -12.938 -4.523 -5.138 1.00 55.34 90 ILE A N 1
ATOM 705 C CA . ILE A 1 90 ? -13.795 -4.151 -4.001 1.00 55.34 90 ILE A CA 1
ATOM 706 C C . ILE A 1 90 ? -14.605 -5.356 -3.510 1.00 55.34 90 ILE A C 1
ATOM 708 O O . ILE A 1 90 ? -14.894 -5.452 -2.319 1.00 55.34 90 ILE A O 1
ATOM 712 N N . THR A 1 91 ? -14.842 -6.359 -4.360 1.00 55.00 91 THR A N 1
ATOM 713 C CA . THR A 1 91 ? -15.661 -7.537 -4.033 1.00 55.00 91 THR A CA 1
ATOM 714 C C . THR A 1 91 ? -15.057 -8.399 -2.914 1.00 55.00 91 THR A C 1
ATOM 716 O O . THR A 1 91 ? -15.778 -8.970 -2.094 1.00 55.00 91 THR A O 1
ATOM 719 N N . HIS A 1 92 ? -13.725 -8.471 -2.801 1.00 56.75 92 HIS A N 1
ATOM 720 C CA . HIS A 1 92 ? -13.082 -9.179 -1.683 1.00 56.75 92 HIS A CA 1
ATOM 721 C C . HIS A 1 92 ? -13.143 -8.395 -0.365 1.00 56.75 92 HIS A C 1
ATOM 723 O O . HIS A 1 92 ? -13.289 -8.990 0.707 1.00 56.75 92 HIS A O 1
ATOM 729 N N . PHE A 1 93 ? -13.090 -7.064 -0.427 1.00 59.03 93 PHE A N 1
ATOM 730 C CA . PHE A 1 93 ? -13.287 -6.218 0.751 1.00 59.03 93 PHE A CA 1
ATOM 731 C C . PHE A 1 93 ? -14.751 -6.192 1.201 1.00 59.03 93 PHE A C 1
ATOM 733 O O . PHE A 1 93 ? -15.012 -6.183 2.403 1.00 59.03 93 PHE A O 1
ATOM 740 N N . GLU A 1 94 ? -15.703 -6.283 0.273 1.00 60.47 94 GLU A N 1
ATOM 741 C CA . GLU A 1 94 ? -17.125 -6.489 0.566 1.00 60.47 94 GLU A CA 1
ATOM 742 C C . GLU A 1 94 ? -17.374 -7.807 1.303 1.00 60.47 94 GLU A C 1
ATOM 744 O O . GLU A 1 94 ? -18.146 -7.849 2.262 1.00 60.47 94 GLU A O 1
ATOM 749 N N . GLN A 1 95 ? -16.686 -8.885 0.919 1.00 61.50 95 GLN A N 1
ATOM 750 C CA . GLN A 1 95 ? -16.754 -10.154 1.648 1.00 61.50 95 GLN A CA 1
ATOM 751 C C . GLN A 1 95 ? -16.172 -10.031 3.061 1.00 61.50 95 GLN A C 1
ATOM 753 O O . GLN A 1 95 ? -16.793 -10.494 4.021 1.00 61.50 95 GLN A O 1
ATOM 758 N N . LEU A 1 96 ? -15.021 -9.365 3.216 1.00 64.69 96 LEU A N 1
ATOM 759 C CA . LEU A 1 96 ? -14.439 -9.078 4.531 1.00 64.69 96 LEU A CA 1
ATOM 760 C C . LEU A 1 96 ? -15.402 -8.241 5.394 1.00 64.69 96 LEU A C 1
ATOM 762 O O . LEU A 1 96 ? -15.571 -8.511 6.583 1.00 64.69 96 LEU A O 1
ATOM 766 N N . PHE A 1 97 ? -16.079 -7.265 4.786 1.00 63.31 97 PHE A N 1
ATOM 767 C CA . PHE A 1 97 ? -17.112 -6.448 5.419 1.00 63.31 97 PHE A CA 1
ATOM 768 C C . PHE A 1 97 ? -18.295 -7.298 5.896 1.00 63.31 97 PHE A C 1
ATOM 770 O O . PHE A 1 97 ? -18.744 -7.148 7.034 1.00 63.31 97 PHE A O 1
ATOM 777 N N . LEU A 1 98 ? -18.768 -8.230 5.065 1.00 63.31 98 LEU A N 1
ATOM 778 C CA . LEU A 1 98 ? -19.860 -9.149 5.393 1.00 63.31 98 LEU A CA 1
ATOM 779 C C . LEU A 1 98 ? -19.494 -10.059 6.575 1.00 63.31 98 LEU A C 1
ATOM 781 O O . LEU A 1 98 ? -20.298 -10.245 7.490 1.00 63.31 98 LEU A O 1
ATOM 785 N N . ILE A 1 99 ? -18.254 -10.553 6.605 1.00 64.81 99 ILE A N 1
ATOM 786 C CA . ILE A 1 99 ? -17.719 -11.353 7.714 1.00 64.81 99 ILE A CA 1
ATOM 787 C C . ILE A 1 99 ? -17.644 -10.518 8.998 1.00 64.81 99 ILE A C 1
ATOM 789 O O . ILE A 1 99 ? -18.159 -10.943 10.032 1.00 64.81 99 ILE A O 1
ATOM 793 N N . LEU A 1 100 ? -17.063 -9.316 8.948 1.00 63.62 100 LEU A N 1
ATOM 794 C CA . LEU A 1 100 ? -16.930 -8.443 10.121 1.00 63.62 100 LEU A CA 1
ATOM 795 C C . LEU A 1 100 ? -18.293 -8.022 10.684 1.00 63.62 100 LEU A C 1
ATOM 797 O O . LEU A 1 100 ? -18.491 -8.037 11.899 1.00 63.62 100 LEU A O 1
ATOM 801 N N . LYS A 1 101 ? -19.256 -7.714 9.810 1.00 63.59 101 LYS A N 1
ATOM 802 C CA . LYS A 1 101 ? -20.635 -7.399 10.198 1.00 63.59 101 LYS A CA 1
ATOM 803 C C . LYS A 1 101 ? -21.300 -8.570 10.928 1.00 63.59 101 LYS A C 1
ATOM 805 O O . LYS A 1 101 ? -21.954 -8.356 11.947 1.00 63.59 101 LYS A O 1
ATOM 810 N N . ASN A 1 102 ? -21.097 -9.799 10.452 1.00 61.75 102 ASN A N 1
ATOM 811 C CA . ASN A 1 102 ? -21.629 -10.999 11.099 1.00 61.75 102 ASN A CA 1
ATOM 812 C C . ASN A 1 102 ? -20.977 -11.266 12.465 1.00 61.75 102 ASN A C 1
ATOM 814 O O . ASN A 1 102 ? -21.685 -11.583 13.416 1.00 61.75 102 ASN A O 1
ATOM 818 N N . VAL A 1 103 ? -19.658 -11.082 12.593 1.00 63.06 103 VAL A N 1
ATOM 819 C CA . VAL A 1 103 ? -18.931 -11.268 13.865 1.00 63.06 103 VAL A CA 1
ATOM 820 C C . VAL A 1 103 ? -19.392 -10.274 14.936 1.00 63.06 103 VAL A C 1
ATOM 822 O O . VAL A 1 103 ? -19.570 -10.658 16.089 1.00 63.06 103 VAL A O 1
ATOM 825 N N . ILE A 1 104 ? -19.639 -9.013 14.575 1.00 61.31 104 ILE A N 1
ATOM 826 C CA . ILE A 1 104 ? -20.100 -7.999 15.539 1.00 61.31 104 ILE A CA 1
ATOM 827 C C . ILE A 1 104 ? -21.543 -8.262 15.970 1.00 61.31 104 ILE A C 1
ATOM 829 O O . ILE A 1 104 ? -21.837 -8.168 17.158 1.00 61.31 104 ILE A O 1
ATOM 833 N N . ASN A 1 105 ? -22.429 -8.644 15.043 1.00 58.53 105 ASN A N 1
ATOM 834 C CA . ASN A 1 105 ? -23.810 -9.004 15.385 1.00 58.53 105 ASN A CA 1
ATOM 835 C C . ASN A 1 105 ? -23.884 -10.221 16.325 1.00 58.53 105 ASN A C 1
ATOM 837 O O . ASN A 1 105 ? -24.811 -10.319 17.120 1.00 58.53 105 ASN A O 1
ATOM 841 N N . LEU A 1 106 ? -22.903 -11.127 16.263 1.00 48.44 106 LEU A N 1
ATOM 842 C CA . LEU A 1 106 ? -22.780 -12.257 17.190 1.00 48.44 106 LEU A CA 1
ATOM 843 C C . LEU A 1 106 ? -22.255 -11.851 18.579 1.00 48.44 106 LEU A C 1
ATOM 845 O O . LEU A 1 106 ? -22.474 -12.587 19.530 1.00 48.44 106 LEU A O 1
ATOM 849 N N . SER A 1 107 ? -21.580 -10.702 18.713 1.00 46.97 107 SER A N 1
ATOM 850 C CA . SER A 1 107 ? -21.053 -10.202 19.997 1.00 46.97 107 SER A CA 1
ATOM 851 C C . SER A 1 107 ? -22.066 -9.414 20.843 1.00 46.97 107 SER A C 1
ATOM 853 O O . SER A 1 107 ? -21.734 -8.996 21.948 1.00 46.97 107 SER A O 1
ATOM 855 N N . GLU A 1 108 ? -23.285 -9.199 20.329 1.00 47.09 108 GLU A N 1
ATOM 856 C CA . GLU A 1 108 ? -24.395 -8.530 21.036 1.00 47.09 108 GLU A CA 1
ATOM 857 C C . GLU A 1 108 ? -25.438 -9.517 21.621 1.00 47.09 108 GLU A C 1
ATOM 859 O O . GLU A 1 108 ? -26.517 -9.080 22.024 1.00 47.09 108 GLU A O 1
ATOM 864 N N . ILE A 1 109 ? -25.125 -10.822 21.694 1.00 39.31 109 ILE A N 1
ATOM 865 C CA . ILE A 1 109 ? -25.914 -11.879 22.374 1.00 39.31 109 ILE A CA 1
ATOM 866 C C . ILE A 1 109 ? -25.111 -12.409 23.564 1.00 39.31 109 ILE A C 1
ATOM 868 O O . ILE A 1 109 ? -25.713 -12.564 24.651 1.00 39.31 109 ILE A O 1
#

Radius of gyration: 18.9 Å; chains: 1; bounding box: 49×20×48 Å

Organism: NCBI:txid143950

pLDDT: mean 76.47, std 15.4, range [39.31, 96.44]

Foldseek 3Di:
DLVVCLVCVVVQLCQLPPCVRHPPVRSVVSDQDPVNNVVSVVVVLLCVLVVVVCCVCVVDPDNCVVVPLVSLVCCLVPRVPDPPDPDPSCVVVVVVSVVSVVVSVVVVD

Secondary structure (DSSP, 8-state):
-HHHHHHTHHHHHHHHH-TTTS-HHHHHHH---HHHHHHHHHHHHHHHHHHHHHHHHHH-SS-THHHHHHHHHHIIIIISS------TTHHHHHHHHHHHHHHHHHTT-